Protein AF-A0A7V3MKL3-F1 (afdb_monomer_lite)

Secondary structure (DSSP, 8-state):
-EEETTEEE-HHHHHTT-SSGGGG-EEEEEE--SGGGTT-EEEEEE-SSSEEEEEEGGGTSEEEEEEETTEE-S---SS-S--GGG---STTGGGGG-

Foldseek 3Di:
DDCAPNDDDDPVRCVVPDVDPVVQWDKDWDQDPDDQRHRFIWIWTDNSQQWIWIFGVLVVRDTQFITGNNHTPDDHDPLGQGGNVCQDDDDCSNVSND

pLDDT: mean 92.3, std 4.96, range [76.06, 98.06]

Radius of gyration: 16.97 Å; chains: 1; bounding box: 37×30×45 Å

Structure (mmCIF, N/CA/C/O backbone):
data_AF-A0A7V3MKL3-F1
#
_entry.id   AF-A0A7V3MKL3-F1
#
loop_
_atom_site.group_PDB
_atom_site.id
_atom_site.type_symbol
_atom_site.label_atom_id
_atom_site.label_alt_id
_atom_site.label_comp_id
_atom_site.label_asym_id
_atom_site.label_entity_id
_atom_site.label_seq_id
_atom_site.pdbx_PDB_ins_code
_atom_site.Cartn_x
_atom_site.Cartn_y
_atom_site.Cartn_z
_atom_site.occupancy
_atom_site.B_iso_or_equiv
_atom_site.auth_seq_id
_atom_site.auth_comp_id
_atom_site.auth_asym_id
_atom_site.auth_atom_id
_atom_site.pdbx_PDB_model_num
ATOM 1 N N . MET A 1 1 ? -6.715 3.438 21.012 1.00 87.56 1 MET A N 1
ATOM 2 C CA . MET A 1 1 ? -8.134 3.256 20.636 1.00 87.56 1 MET A CA 1
ATOM 3 C C . MET A 1 1 ? -8.257 3.421 19.129 1.00 87.56 1 MET A C 1
ATOM 5 O O . MET A 1 1 ? -7.492 4.203 18.578 1.00 87.56 1 MET A O 1
ATOM 9 N N . ALA A 1 2 ? -9.166 2.696 18.480 1.00 91.56 2 ALA A N 1
ATOM 10 C CA . ALA A 1 2 ? -9.416 2.771 17.037 1.00 91.56 2 ALA A CA 1
ATOM 11 C C . ALA A 1 2 ? -10.926 2.810 16.756 1.00 91.56 2 ALA A C 1
ATOM 13 O O . ALA A 1 2 ? -11.678 2.079 17.395 1.00 91.56 2 ALA A O 1
ATOM 14 N N . LEU A 1 3 ? -11.369 3.652 15.816 1.00 94.94 3 LEU A N 1
ATOM 15 C CA . LEU A 1 3 ? -12.757 3.692 15.345 1.00 94.94 3 LEU A CA 1
ATOM 16 C C . LEU A 1 3 ? -12.898 2.753 14.145 1.00 94.94 3 LEU A C 1
ATOM 18 O O . LEU A 1 3 ? -12.411 3.069 13.063 1.00 94.94 3 LEU A O 1
ATOM 22 N N . LEU A 1 4 ? -13.559 1.614 14.335 1.00 94.25 4 LEU A N 1
ATOM 23 C CA . LEU A 1 4 ? -13.771 0.600 13.303 1.00 94.25 4 LEU A CA 1
ATOM 24 C C . LEU A 1 4 ? -15.252 0.223 13.254 1.00 94.25 4 LEU A C 1
ATOM 26 O O . LEU A 1 4 ? -15.881 0.013 14.287 1.00 94.25 4 LEU A O 1
ATOM 30 N N . TYR A 1 5 ? -15.821 0.154 12.049 1.00 91.50 5 TYR A N 1
ATOM 31 C CA . TYR A 1 5 ? -17.201 -0.303 11.819 1.00 91.50 5 TYR A CA 1
ATOM 32 C C . TYR A 1 5 ? -18.268 0.406 12.682 1.00 91.50 5 TYR A C 1
ATOM 34 O O . TYR A 1 5 ? -19.236 -0.207 13.124 1.00 91.50 5 TYR A O 1
ATOM 42 N N . GLY A 1 6 ? -18.086 1.704 12.948 1.00 93.62 6 GLY A N 1
ATOM 43 C CA . GLY A 1 6 ? -19.022 2.509 13.743 1.00 93.62 6 GLY A CA 1
ATOM 44 C C . GLY A 1 6 ? -18.883 2.369 15.264 1.00 93.62 6 GLY A C 1
ATOM 45 O O . GLY A 1 6 ? -19.679 2.958 15.990 1.00 93.62 6 GLY A O 1
ATOM 46 N N . LYS A 1 7 ? -17.874 1.642 15.763 1.00 95.69 7 LYS A N 1
ATOM 47 C CA . LYS A 1 7 ? -17.578 1.517 17.196 1.00 95.69 7 LYS A CA 1
ATOM 48 C C . LYS A 1 7 ? -16.111 1.832 17.491 1.00 95.69 7 LYS A C 1
ATOM 50 O O . LYS A 1 7 ? -15.217 1.538 16.700 1.00 95.69 7 LYS A O 1
ATOM 55 N N . THR A 1 8 ? -15.857 2.424 18.652 1.00 97.00 8 THR A N 1
ATOM 56 C CA . THR A 1 8 ? -14.496 2.620 19.151 1.00 97.00 8 THR A CA 1
ATOM 57 C C . THR A 1 8 ? -14.060 1.412 19.969 1.00 97.00 8 THR A C 1
ATOM 59 O O . THR A 1 8 ? -14.772 1.010 20.886 1.00 97.00 8 THR A O 1
ATOM 62 N N . TYR A 1 9 ? -12.891 0.866 19.643 1.00 96.56 9 TYR A N 1
ATOM 63 C CA . TYR A 1 9 ? -12.294 -0.279 20.322 1.00 96.56 9 TYR A CA 1
ATOM 64 C C . TYR A 1 9 ? -10.973 0.093 21.002 1.00 96.56 9 TYR A C 1
ATOM 66 O O . TYR A 1 9 ? -10.195 0.918 20.493 1.00 96.56 9 TYR A O 1
ATOM 74 N N . THR A 1 10 ? -10.681 -0.537 22.136 1.00 97.00 10 THR A N 1
ATOM 75 C CA . THR A 1 10 ? -9.321 -0.606 22.685 1.00 97.00 10 THR A CA 1
ATOM 76 C C . THR A 1 10 ? -8.488 -1.646 21.933 1.00 97.00 10 THR A C 1
ATOM 78 O O . THR A 1 10 ? -8.990 -2.385 21.087 1.00 97.00 10 THR A O 1
ATOM 81 N N . LYS A 1 11 ? -7.180 -1.691 22.205 1.00 94.88 11 LYS A N 1
ATOM 82 C CA . LYS A 1 11 ? -6.306 -2.700 21.595 1.00 94.88 11 LYS A CA 1
ATOM 83 C C . LYS A 1 11 ? -6.689 -4.099 22.084 1.00 94.88 11 LYS A C 1
ATOM 85 O O . LYS A 1 11 ? -6.757 -5.024 21.285 1.00 94.88 11 LYS A O 1
ATOM 90 N N . GLU A 1 12 ? -6.965 -4.226 23.374 1.00 96.88 12 GLU A N 1
ATOM 91 C CA . GLU A 1 12 ? -7.318 -5.470 24.055 1.00 96.88 12 GLU A CA 1
ATOM 92 C C . GLU A 1 12 ? -8.617 -6.040 23.478 1.00 96.88 12 GLU A C 1
ATOM 94 O O . GLU A 1 12 ? -8.647 -7.191 23.056 1.00 96.88 12 GLU A O 1
ATOM 99 N N . GLU A 1 13 ? -9.647 -5.199 23.318 1.00 97.06 13 GLU A N 1
ATOM 100 C CA . GLU A 1 13 ? -10.913 -5.613 22.708 1.00 97.06 13 GLU A CA 1
ATOM 101 C C . GLU A 1 13 ? -10.739 -6.124 21.269 1.00 97.06 13 GLU A C 1
ATOM 103 O O . GLU A 1 13 ? -11.451 -7.038 20.849 1.00 97.06 13 GLU A O 1
ATOM 108 N N . LEU A 1 14 ? -9.830 -5.531 20.489 1.00 95.94 14 LEU A N 1
ATOM 109 C CA . LEU A 1 14 ? -9.548 -6.010 19.135 1.00 95.94 14 LEU A CA 1
ATOM 110 C C . LEU A 1 14 ? -8.839 -7.362 19.169 1.00 95.94 14 LEU A C 1
ATOM 112 O O . LEU A 1 14 ? -9.271 -8.276 18.473 1.00 95.94 14 LEU A O 1
ATOM 116 N N . LEU A 1 15 ? -7.801 -7.503 19.996 1.00 95.81 15 LEU A N 1
ATOM 117 C CA . LEU A 1 15 ? -7.005 -8.731 20.095 1.00 95.81 15 LEU A CA 1
ATOM 118 C C . LEU A 1 15 ? -7.794 -9.926 20.650 1.00 95.81 15 LEU A C 1
ATOM 120 O O . LEU A 1 15 ? -7.477 -11.060 20.321 1.00 95.81 15 LEU A O 1
ATOM 124 N N . GLU A 1 16 ? -8.852 -9.697 21.428 1.00 97.19 16 GLU A N 1
ATOM 125 C CA . GLU A 1 16 ? -9.788 -10.755 21.841 1.00 97.19 16 GLU A CA 1
ATOM 126 C C . GLU A 1 16 ? -10.684 -11.263 20.696 1.00 97.19 16 GLU A C 1
ATOM 128 O O . GLU A 1 16 ? -11.270 -12.341 20.796 1.00 97.19 16 GLU A O 1
ATOM 133 N N . ARG A 1 17 ? -10.846 -10.480 19.620 1.00 95.38 17 ARG A N 1
ATOM 134 C CA . ARG A 1 17 ? -11.809 -10.738 18.531 1.00 95.38 17 ARG A CA 1
ATOM 135 C C . ARG A 1 17 ? -11.171 -11.234 17.243 1.00 95.38 17 ARG A C 1
ATOM 137 O O . ARG A 1 17 ? -11.884 -11.751 16.384 1.00 95.38 17 ARG A O 1
ATOM 144 N N . VAL A 1 18 ? -9.867 -11.045 17.078 1.00 96.69 18 VAL A N 1
ATOM 145 C CA . VAL A 1 18 ? -9.133 -11.445 15.875 1.00 96.69 18 VAL A CA 1
ATOM 146 C C . VAL A 1 18 ? -7.974 -12.351 16.255 1.00 96.69 18 VAL A C 1
ATOM 148 O O . VAL A 1 18 ? -7.284 -12.098 17.236 1.00 96.69 18 VAL A O 1
ATOM 151 N N . GLY A 1 19 ? -7.745 -13.399 15.461 1.00 96.56 19 GLY A N 1
ATOM 152 C CA . GLY A 1 19 ? -6.569 -14.255 15.640 1.00 96.56 19 GLY A CA 1
ATOM 153 C C . GLY A 1 19 ? -5.265 -13.548 15.260 1.00 96.56 19 GLY A C 1
ATOM 154 O O . GLY A 1 19 ? -4.221 -13.834 15.834 1.00 96.56 19 GLY A O 1
ATOM 155 N N . ASP A 1 20 ? -5.337 -12.600 14.322 1.00 95.50 20 ASP A N 1
ATOM 156 C CA . ASP A 1 20 ? -4.214 -11.777 13.880 1.00 95.50 20 ASP A CA 1
ATOM 157 C C . ASP A 1 20 ? -4.699 -10.350 13.579 1.00 95.50 20 ASP A C 1
ATOM 159 O O . ASP A 1 20 ? -5.745 -10.154 12.951 1.00 95.50 20 ASP A O 1
ATOM 163 N N . ILE A 1 21 ? -3.948 -9.339 14.026 1.00 94.06 21 ILE A N 1
ATOM 164 C CA . ILE A 1 21 ? -4.327 -7.929 13.856 1.00 94.06 21 ILE A CA 1
ATOM 165 C C . ILE A 1 21 ? -4.357 -7.502 12.380 1.00 94.06 21 ILE A C 1
ATOM 167 O O . ILE A 1 21 ? -5.154 -6.640 12.011 1.00 94.06 21 ILE A O 1
ATOM 171 N N . SER A 1 22 ? -3.560 -8.149 11.521 1.00 94.06 22 SER A N 1
ATOM 172 C CA . SER A 1 22 ? -3.507 -7.883 10.078 1.00 94.06 22 SER A CA 1
ATOM 173 C C . SER A 1 22 ? -4.843 -8.120 9.372 1.00 94.06 22 SER A C 1
ATOM 175 O O . SER A 1 22 ? -5.093 -7.518 8.327 1.00 94.06 22 SER A O 1
ATOM 177 N N . GLN A 1 23 ? -5.745 -8.914 9.969 1.00 93.44 23 GLN A N 1
ATOM 178 C CA . GLN A 1 23 ? -7.111 -9.116 9.478 1.00 93.44 23 GLN A CA 1
ATOM 179 C C . GLN A 1 23 ? -7.892 -7.797 9.365 1.00 93.44 23 GLN A C 1
ATOM 181 O O . GLN A 1 23 ? -8.733 -7.649 8.480 1.00 93.44 23 GLN A O 1
ATOM 186 N N . ILE A 1 24 ? -7.640 -6.848 10.270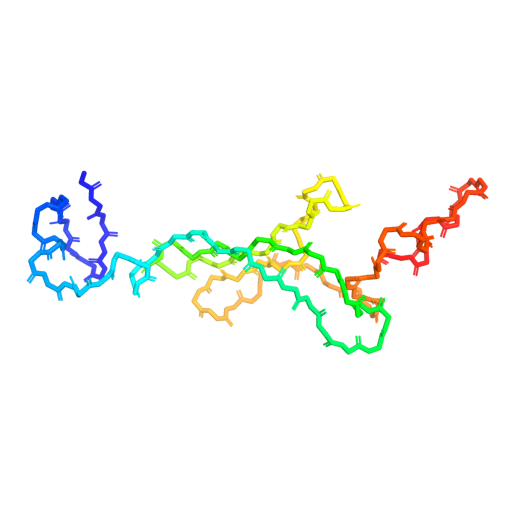 1.00 94.56 24 ILE A N 1
ATOM 187 C CA . ILE A 1 24 ? -8.397 -5.592 10.382 1.00 94.56 24 ILE A CA 1
ATOM 188 C C . ILE A 1 24 ? -7.574 -4.358 10.018 1.00 94.56 24 ILE A C 1
ATOM 190 O O . ILE A 1 24 ? -8.049 -3.239 10.186 1.00 94.56 24 ILE A O 1
ATOM 194 N N . GLY A 1 25 ? -6.362 -4.542 9.506 1.00 95.44 25 GLY A N 1
ATOM 195 C CA . GLY A 1 25 ? -5.509 -3.461 9.038 1.00 95.44 25 GLY A CA 1
ATOM 196 C C . GLY A 1 25 ? -4.038 -3.703 9.342 1.00 95.44 25 GLY A C 1
ATOM 197 O O . GLY A 1 25 ? -3.671 -4.566 10.131 1.00 95.44 25 GLY A O 1
ATOM 198 N N . GLY A 1 26 ? -3.178 -2.926 8.703 1.00 96.06 26 GLY A N 1
ATOM 199 C CA . GLY A 1 26 ? -1.736 -3.047 8.830 1.00 96.06 26 GLY A CA 1
ATOM 200 C C . GLY A 1 26 ? -1.025 -2.683 7.539 1.00 96.06 26 GLY A C 1
ATOM 201 O O . GLY A 1 26 ? -1.629 -2.172 6.594 1.00 96.06 26 GLY A O 1
ATOM 202 N N . ALA A 1 27 ? 0.271 -2.960 7.525 1.00 97.50 27 ALA A N 1
ATOM 203 C CA . ALA A 1 27 ? 1.132 -2.811 6.367 1.00 97.50 27 ALA A CA 1
ATOM 204 C C . ALA A 1 27 ? 1.799 -4.155 6.083 1.00 97.50 27 ALA A C 1
ATOM 206 O O . ALA A 1 27 ? 2.288 -4.804 7.010 1.00 97.50 27 ALA A O 1
ATOM 207 N N . ARG A 1 28 ? 1.831 -4.573 4.819 1.00 97.19 28 ARG A N 1
ATOM 208 C CA . ARG A 1 28 ? 2.552 -5.780 4.404 1.00 97.19 28 ARG A CA 1
ATOM 209 C C . ARG A 1 28 ? 3.372 -5.519 3.157 1.00 97.19 28 ARG A C 1
ATOM 211 O O . ARG A 1 28 ? 2.921 -4.836 2.241 1.00 97.19 28 ARG A O 1
ATOM 218 N N . GLN A 1 29 ? 4.573 -6.082 3.131 1.00 97.38 29 GLN A N 1
ATOM 219 C CA . GLN A 1 29 ? 5.402 -6.086 1.935 1.00 97.38 29 GLN A CA 1
ATOM 220 C C . GLN A 1 29 ? 4.847 -7.096 0.936 1.00 97.38 29 GLN A C 1
ATOM 222 O O . GLN A 1 29 ? 4.471 -8.210 1.304 1.00 97.38 29 GLN A O 1
ATOM 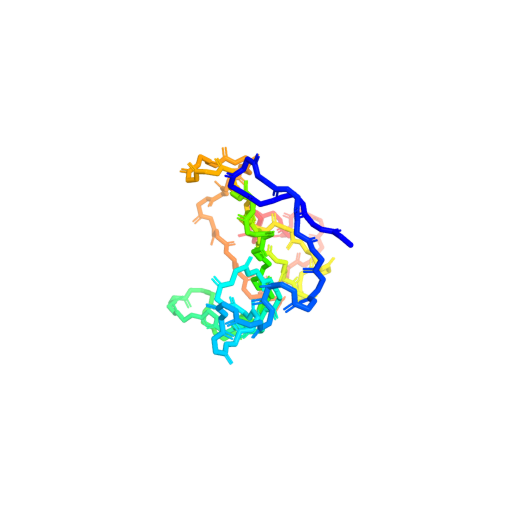227 N N . ILE A 1 30 ? 4.798 -6.688 -0.323 1.00 97.00 30 ILE A N 1
ATOM 228 C CA . ILE A 1 30 ? 4.378 -7.512 -1.447 1.00 97.00 30 ILE A CA 1
ATOM 229 C C . ILE A 1 30 ? 5.377 -7.346 -2.589 1.00 97.00 30 ILE A C 1
ATOM 231 O O . ILE A 1 30 ? 6.060 -6.326 -2.699 1.00 97.00 30 ILE A O 1
ATOM 235 N N . LYS A 1 31 ? 5.434 -8.351 -3.457 1.00 95.94 31 LYS A N 1
ATOM 236 C CA . LYS A 1 31 ? 6.142 -8.281 -4.730 1.00 95.94 31 LYS A CA 1
ATOM 237 C C . LYS A 1 31 ? 5.115 -8.404 -5.847 1.00 95.94 31 LYS A C 1
ATOM 239 O O . LYS A 1 31 ? 4.318 -9.342 -5.846 1.00 95.94 31 LYS A O 1
ATOM 244 N N . LEU A 1 32 ? 5.099 -7.428 -6.745 1.00 93.31 32 LEU A N 1
ATOM 245 C CA . LEU A 1 32 ? 4.244 -7.434 -7.921 1.00 93.31 32 LEU A CA 1
ATOM 246 C C . LEU A 1 32 ? 4.796 -8.442 -8.936 1.00 93.31 32 LEU A C 1
ATOM 248 O O . LEU A 1 32 ? 6.007 -8.653 -9.031 1.00 93.31 32 LEU A O 1
ATOM 252 N N . SER A 1 33 ? 3.892 -9.089 -9.664 1.00 91.88 33 SER A N 1
ATOM 253 C CA . SER A 1 33 ? 4.230 -10.096 -10.674 1.00 91.88 33 SER A CA 1
ATOM 254 C C . SER A 1 33 ? 3.407 -9.856 -11.929 1.00 91.88 33 SER A C 1
ATOM 256 O O . SER A 1 33 ? 2.211 -9.586 -11.822 1.00 91.88 33 SER A O 1
ATOM 258 N N . GLY A 1 34 ? 4.040 -9.958 -13.095 1.00 85.12 34 GLY A N 1
ATOM 259 C CA . GLY A 1 34 ? 3.421 -9.733 -14.396 1.00 85.12 34 GLY A CA 1
ATOM 260 C C . GLY A 1 34 ? 4.074 -8.612 -15.207 1.00 85.12 34 GLY A C 1
ATOM 261 O O . GLY A 1 34 ? 4.158 -7.463 -14.783 1.00 85.12 34 GLY A O 1
ATOM 262 N N . GLY A 1 35 ? 4.471 -8.938 -16.439 1.00 85.19 35 GLY A N 1
ATOM 263 C CA . GLY A 1 35 ? 4.880 -7.951 -17.437 1.00 85.19 35 GLY A CA 1
ATOM 264 C C . GLY A 1 35 ? 5.967 -6.978 -16.939 1.00 85.19 35 GLY A C 1
ATOM 265 O O . GLY A 1 35 ? 6.937 -7.412 -16.320 1.00 85.19 35 GLY A O 1
ATOM 266 N N . PRO A 1 36 ? 5.834 -5.666 -17.209 1.00 82.62 36 PRO A N 1
ATOM 267 C CA . PRO A 1 36 ? 6.843 -4.661 -16.848 1.00 82.62 36 PRO A CA 1
ATOM 268 C C . PRO A 1 36 ? 7.017 -4.354 -15.347 1.00 82.62 36 PRO A C 1
ATOM 270 O O . PRO A 1 36 ? 7.979 -3.678 -14.979 1.00 82.62 36 PRO A O 1
ATOM 273 N N . TYR A 1 37 ? 6.099 -4.809 -14.489 1.00 87.19 37 TYR A N 1
ATOM 274 C CA . TYR A 1 37 ? 6.154 -4.621 -13.031 1.00 87.19 37 TYR A CA 1
ATOM 275 C C . TYR A 1 37 ? 6.595 -5.891 -12.286 1.00 87.19 37 TYR A C 1
ATOM 277 O O . TYR A 1 37 ? 6.526 -5.953 -11.057 1.00 87.19 37 TYR A O 1
ATOM 285 N N . GLU A 1 38 ? 7.075 -6.904 -13.014 1.00 90.25 38 GLU A N 1
ATOM 286 C CA . GLU A 1 38 ? 7.653 -8.111 -12.430 1.00 90.25 38 GLU A CA 1
ATOM 287 C C . GLU A 1 38 ? 8.771 -7.763 -11.439 1.00 90.25 38 GLU A C 1
ATOM 289 O O . GLU A 1 38 ? 9.727 -7.054 -11.757 1.00 90.25 38 GLU A O 1
ATOM 294 N N . GLY A 1 39 ? 8.650 -8.276 -10.218 1.00 90.94 39 GLY A N 1
ATOM 295 C CA . GLY A 1 39 ? 9.662 -8.105 -9.187 1.00 90.94 39 GLY A CA 1
ATOM 296 C C . GLY A 1 39 ? 9.617 -6.769 -8.447 1.00 90.94 39 GLY A C 1
ATOM 297 O O . GLY A 1 39 ? 10.414 -6.594 -7.524 1.00 90.94 39 GLY A O 1
ATOM 298 N N . VAL A 1 40 ? 8.699 -5.855 -8.781 1.00 93.31 40 VAL A N 1
ATOM 299 C CA . VAL A 1 40 ? 8.556 -4.581 -8.064 1.00 93.31 40 VAL A CA 1
ATOM 300 C C . VAL A 1 40 ? 8.098 -4.828 -6.636 1.00 93.31 40 VAL A C 1
ATOM 302 O O . VAL A 1 40 ? 7.073 -5.459 -6.391 1.00 93.31 40 VAL A O 1
ATOM 305 N N . GLU A 1 41 ? 8.865 -4.317 -5.680 1.00 95.62 41 GLU A N 1
ATOM 306 C CA . GLU A 1 41 ? 8.520 -4.372 -4.264 1.00 95.62 41 GLU A CA 1
ATOM 307 C C . GLU A 1 41 ? 7.626 -3.192 -3.894 1.00 95.62 41 GLU A C 1
ATOM 309 O O . GLU A 1 41 ? 7.915 -2.040 -4.226 1.00 95.62 41 GLU A O 1
ATOM 314 N N . ALA A 1 42 ? 6.546 -3.485 -3.180 1.00 96.38 42 ALA A N 1
ATOM 315 C CA . ALA A 1 42 ? 5.609 -2.495 -2.681 1.00 96.38 42 ALA A CA 1
ATOM 316 C C . ALA A 1 42 ? 5.207 -2.817 -1.240 1.00 96.38 42 ALA A C 1
ATOM 318 O O . ALA A 1 42 ? 5.385 -3.933 -0.745 1.00 96.38 42 ALA A O 1
ATOM 319 N N . VAL A 1 43 ? 4.638 -1.828 -0.563 1.00 98.00 43 VAL A N 1
ATOM 320 C CA . VAL A 1 43 ? 3.999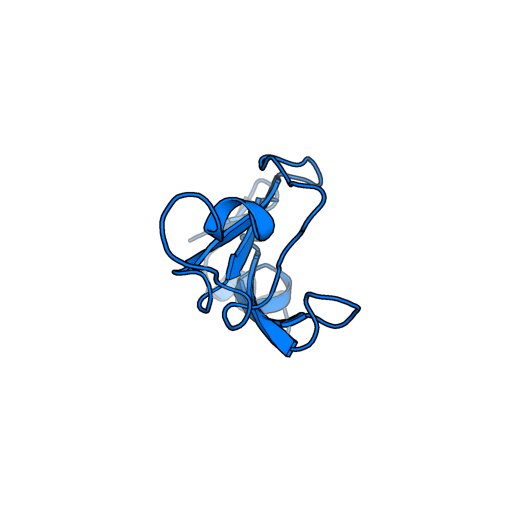 -1.993 0.738 1.00 98.00 43 VAL A CA 1
ATOM 321 C C . VAL A 1 43 ? 2.523 -1.672 0.576 1.00 98.00 43 VAL A C 1
ATOM 323 O O . VAL A 1 43 ? 2.163 -0.545 0.243 1.00 98.00 43 VAL A O 1
ATOM 326 N N . GLU A 1 44 ? 1.671 -2.667 0.804 1.00 97.69 44 GLU A N 1
ATOM 327 C CA . GLU A 1 44 ? 0.223 -2.486 0.850 1.00 97.69 44 GLU A CA 1
ATOM 328 C C . GLU A 1 44 ? -0.177 -2.079 2.266 1.00 97.69 44 GLU A C 1
ATOM 330 O O . GLU A 1 44 ? 0.073 -2.809 3.229 1.00 97.69 44 GLU A O 1
ATOM 335 N N . PHE A 1 45 ? -0.830 -0.929 2.380 1.00 98.06 45 PHE A N 1
ATOM 336 C CA . PHE A 1 45 ? -1.406 -0.426 3.615 1.00 98.06 45 PHE A CA 1
ATOM 337 C C . PHE A 1 45 ? -2.919 -0.584 3.574 1.00 98.06 45 PHE A C 1
ATOM 339 O O . PHE A 1 45 ? -3.569 -0.185 2.610 1.00 98.06 45 PHE A O 1
ATOM 346 N N . ARG A 1 46 ? -3.492 -1.124 4.650 1.00 97.25 46 ARG A N 1
ATOM 347 C CA . ARG A 1 46 ? -4.942 -1.218 4.854 1.00 97.25 46 ARG A CA 1
ATOM 348 C C . ARG A 1 46 ? -5.267 -0.636 6.217 1.00 97.25 46 ARG A C 1
ATOM 350 O O . ARG A 1 46 ? -4.757 -1.113 7.225 1.00 97.25 46 ARG A O 1
ATOM 357 N N . THR A 1 47 ? -6.122 0.377 6.275 1.00 94.94 47 THR A N 1
ATOM 358 C CA . THR A 1 47 ? -6.442 1.042 7.553 1.00 94.94 47 THR A CA 1
ATOM 359 C C . THR A 1 47 ? -7.549 0.353 8.349 1.00 94.94 47 THR A C 1
ATOM 361 O O . THR A 1 47 ? -7.824 0.757 9.473 1.00 94.94 47 THR A O 1
ATOM 364 N N . GLY A 1 48 ? -8.246 -0.624 7.759 1.00 93.81 48 GLY A N 1
ATOM 365 C CA . GLY A 1 48 ? -9.442 -1.241 8.351 1.00 93.81 48 GLY A CA 1
ATOM 366 C C . GLY A 1 48 ? -10.715 -0.397 8.247 1.00 93.81 48 GLY A C 1
ATOM 367 O O . GLY A 1 48 ? -11.815 -0.916 8.402 1.00 93.81 48 GLY A O 1
ATOM 368 N N . THR A 1 49 ? -10.588 0.893 7.928 1.00 95.25 49 THR A N 1
ATOM 369 C CA . THR A 1 49 ? -11.702 1.846 7.768 1.00 95.25 49 THR A CA 1
ATOM 370 C C . THR A 1 49 ? -12.068 2.121 6.312 1.00 95.25 49 THR A C 1
ATOM 372 O O . THR A 1 49 ? -12.853 3.023 6.034 1.00 95.25 49 THR A O 1
ATOM 375 N N . GLY A 1 50 ? -11.500 1.349 5.384 1.00 95.12 50 GLY A N 1
ATOM 376 C CA . GLY A 1 50 ? -11.786 1.448 3.957 1.00 95.12 50 GLY A CA 1
ATOM 377 C C . GLY A 1 50 ? -10.684 2.084 3.122 1.00 95.12 50 GLY A C 1
ATOM 378 O O . GLY A 1 50 ? -10.748 1.961 1.903 1.00 95.12 50 GLY A O 1
ATOM 379 N N . PHE A 1 51 ? -9.681 2.721 3.735 1.00 97.06 51 PHE A N 1
ATOM 380 C CA . PHE A 1 51 ? -8.544 3.268 2.999 1.00 97.06 51 PHE A CA 1
ATOM 381 C C . PHE A 1 51 ? -7.491 2.184 2.745 1.00 97.06 51 PHE A C 1
ATOM 383 O O . PHE A 1 51 ? -7.040 1.495 3.668 1.00 97.06 51 PHE A O 1
ATOM 390 N N . LEU A 1 52 ? -7.127 2.036 1.475 1.00 97.75 52 LEU A N 1
ATOM 391 C CA . LEU A 1 52 ? -6.076 1.156 0.990 1.00 97.75 52 LEU A CA 1
ATOM 392 C C . LEU A 1 52 ? -5.148 1.963 0.096 1.00 97.75 52 LEU A C 1
ATOM 394 O O . LEU A 1 52 ? -5.618 2.714 -0.755 1.00 97.75 52 LEU A O 1
ATOM 398 N N . PHE A 1 53 ? -3.843 1.792 0.257 1.00 97.69 53 PHE A N 1
ATOM 399 C CA . PHE A 1 53 ? -2.886 2.351 -0.689 1.00 97.69 53 PHE A CA 1
ATOM 400 C C . PHE A 1 53 ? -1.636 1.484 -0.804 1.0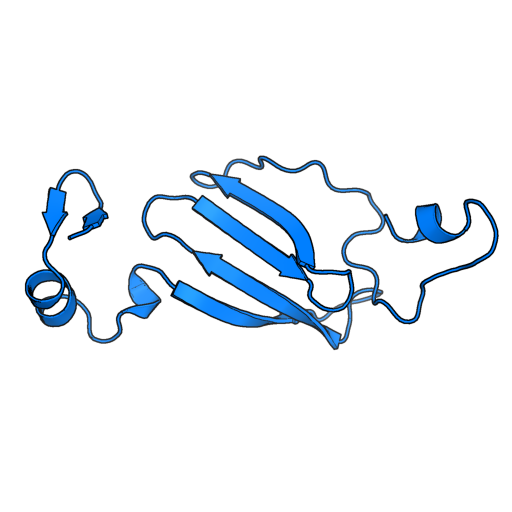0 97.69 53 PHE A C 1
ATOM 402 O O . PHE A 1 53 ? -1.284 0.755 0.125 1.00 97.69 53 PHE A O 1
ATOM 409 N N . LEU A 1 54 ? -0.978 1.557 -1.959 1.00 97.00 54 LEU A N 1
ATOM 410 C CA . LEU A 1 54 ? 0.301 0.903 -2.211 1.00 97.00 54 LEU A CA 1
ATOM 411 C C . LEU A 1 54 ? 1.380 1.971 -2.310 1.00 97.00 54 LEU A C 1
ATOM 413 O O . LEU A 1 54 ? 1.271 2.864 -3.144 1.00 97.00 54 LEU A O 1
ATOM 417 N N . ALA A 1 55 ? 2.418 1.854 -1.485 1.00 96.25 55 ALA A N 1
ATOM 418 C CA . ALA A 1 55 ? 3.633 2.651 -1.614 1.00 96.25 55 ALA A CA 1
ATOM 419 C C . ALA A 1 55 ? 4.739 1.805 -2.252 1.00 96.25 55 ALA A C 1
ATOM 421 O O . ALA A 1 55 ? 4.948 0.665 -1.835 1.00 96.25 55 ALA A O 1
ATOM 422 N N . VAL A 1 56 ? 5.470 2.356 -3.221 1.00 94.81 56 VAL A N 1
ATOM 423 C CA . VAL A 1 56 ? 6.538 1.650 -3.948 1.00 94.81 56 VAL A CA 1
ATOM 424 C C . VAL A 1 56 ? 7.904 2.235 -3.562 1.00 94.81 56 VAL A C 1
ATOM 426 O O . VAL A 1 56 ? 8.301 3.271 -4.102 1.00 94.81 56 VAL A O 1
ATOM 429 N N . PRO A 1 57 ? 8.667 1.610 -2.638 1.00 93.88 57 PRO A N 1
ATOM 430 C CA . PRO A 1 57 ? 9.954 2.141 -2.180 1.00 93.88 57 PRO A CA 1
ATOM 431 C C . PRO A 1 57 ? 10.965 2.365 -3.305 1.00 93.88 57 PRO A C 1
ATOM 433 O O . PRO A 1 57 ? 11.644 3.389 -3.317 1.00 93.88 57 PRO A O 1
ATOM 436 N N . GLY A 1 58 ? 11.007 1.464 -4.294 1.00 89.06 58 GLY A N 1
ATOM 437 C CA . GLY A 1 58 ? 11.880 1.599 -5.466 1.00 89.06 58 GLY A CA 1
ATOM 438 C C . GLY A 1 58 ? 11.596 2.845 -6.316 1.00 89.06 58 GLY A C 1
ATOM 439 O O . GLY A 1 58 ? 12.444 3.249 -7.101 1.00 89.06 58 GLY A O 1
ATOM 440 N N . ARG A 1 59 ? 10.432 3.479 -6.133 1.00 87.88 59 ARG A N 1
ATOM 441 C CA . ARG A 1 59 ? 10.019 4.727 -6.789 1.00 87.88 59 ARG A CA 1
ATOM 442 C C . ARG A 1 59 ? 9.956 5.900 -5.803 1.00 87.88 59 ARG A C 1
ATOM 444 O O . ARG A 1 59 ? 9.167 6.816 -5.981 1.00 87.88 59 ARG A O 1
ATOM 451 N N . GLY A 1 60 ? 10.740 5.867 -4.724 1.00 89.44 60 GLY A N 1
ATOM 452 C CA . GLY A 1 60 ? 10.752 6.945 -3.730 1.00 89.44 60 GLY A CA 1
ATOM 453 C C . GLY A 1 60 ? 9.484 7.012 -2.874 1.00 89.44 60 GLY A C 1
ATOM 454 O O . GLY A 1 60 ? 9.089 8.099 -2.467 1.00 89.44 60 GLY A O 1
ATOM 455 N N . LEU A 1 61 ? 8.860 5.858 -2.596 1.00 93.19 61 LEU A N 1
ATOM 456 C CA . LEU A 1 61 ? 7.578 5.737 -1.880 1.00 93.19 61 LEU A CA 1
ATOM 457 C C . LEU A 1 61 ? 6.394 6.370 -2.624 1.00 93.19 61 LEU A C 1
ATOM 459 O O . LEU A 1 61 ? 5.432 6.817 -2.000 1.00 93.19 61 LEU A O 1
ATOM 463 N N . ASP A 1 62 ? 6.451 6.354 -3.956 1.00 91.44 62 ASP A N 1
ATOM 464 C CA . ASP A 1 62 ? 5.330 6.720 -4.817 1.00 91.44 62 ASP A CA 1
ATOM 465 C C . ASP A 1 62 ? 4.067 5.924 -4.448 1.00 91.44 62 ASP A C 1
ATOM 467 O O . ASP A 1 62 ? 4.133 4.708 -4.222 1.00 91.44 62 ASP A O 1
ATOM 471 N N . VAL A 1 63 ? 2.926 6.615 -4.377 1.00 94.31 63 VAL A N 1
ATOM 472 C CA . VAL A 1 63 ? 1.621 6.021 -4.071 1.00 94.31 63 VAL A CA 1
ATOM 473 C C . VAL A 1 63 ? 0.910 5.713 -5.380 1.00 94.31 63 VAL A C 1
ATOM 475 O O . VAL A 1 63 ? 0.192 6.546 -5.932 1.00 94.31 63 VAL A O 1
ATOM 478 N N . THR A 1 64 ? 1.107 4.496 -5.882 1.00 92.50 64 THR A N 1
ATOM 479 C CA . THR A 1 64 ? 0.640 4.108 -7.223 1.00 92.50 64 THR A CA 1
ATOM 480 C C . THR A 1 64 ? -0.822 3.662 -7.235 1.00 92.50 64 THR A C 1
ATOM 482 O O . THR A 1 64 ? -1.518 3.800 -8.244 1.00 92.50 64 THR A O 1
ATOM 485 N N . ILE A 1 65 ? -1.321 3.146 -6.108 1.00 94.56 65 ILE A N 1
ATOM 486 C CA . ILE A 1 65 ? -2.738 2.833 -5.879 1.00 94.56 65 ILE A CA 1
ATOM 487 C C . ILE A 1 65 ? -3.176 3.547 -4.613 1.00 94.56 65 ILE A C 1
ATOM 489 O O . ILE A 1 65 ? -2.506 3.453 -3.587 1.00 94.56 65 ILE A O 1
ATOM 493 N N . ALA A 1 66 ? -4.340 4.187 -4.670 1.00 97.31 66 ALA A N 1
ATOM 494 C CA . ALA A 1 66 ? -5.063 4.646 -3.498 1.00 97.31 66 ALA A CA 1
ATOM 495 C C . ALA A 1 66 ? -6.559 4.436 -3.725 1.00 97.31 66 ALA A C 1
ATOM 497 O O . ALA A 1 66 ? -7.101 4.855 -4.747 1.00 97.31 66 ALA A O 1
ATOM 498 N N . GLU A 1 67 ? -7.228 3.811 -2.765 1.00 98.00 67 GLU A N 1
ATOM 499 C CA . GLU A 1 67 ? -8.655 3.532 -2.811 1.00 98.00 67 GLU A CA 1
ATOM 500 C C . GLU A 1 67 ? -9.310 3.807 -1.465 1.00 98.00 67 GLU A C 1
ATOM 502 O O . GLU A 1 67 ? -8.730 3.564 -0.406 1.00 98.00 67 GLU A O 1
ATOM 507 N N . HIS A 1 68 ? -10.562 4.254 -1.503 1.00 97.75 68 HIS A N 1
ATOM 508 C CA . HIS A 1 68 ? -11.405 4.331 -0.320 1.00 97.75 68 HIS A CA 1
ATOM 509 C C . HIS A 1 68 ? -12.732 3.614 -0.557 1.00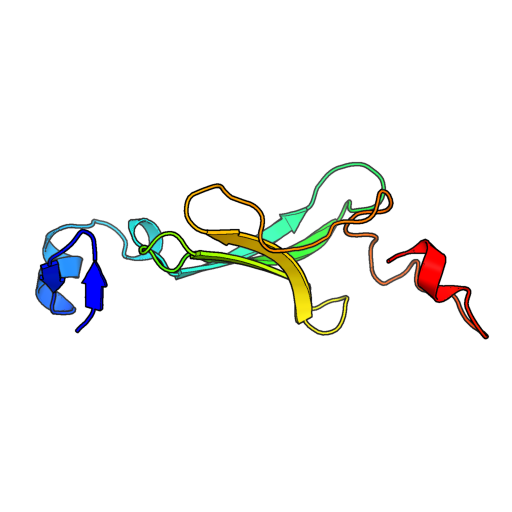 97.75 68 HIS A C 1
ATOM 511 O O . HIS A 1 68 ? -13.526 4.015 -1.410 1.00 97.75 68 HIS A O 1
ATOM 517 N N . ASN A 1 69 ? -12.981 2.550 0.209 1.00 95.88 69 ASN A N 1
ATOM 518 C CA . ASN A 1 69 ? -14.151 1.680 0.065 1.00 95.88 69 ASN A CA 1
ATOM 519 C C . ASN A 1 69 ? -14.336 1.172 -1.381 1.00 95.88 69 ASN A C 1
ATOM 521 O O . ASN A 1 69 ? -15.442 1.214 -1.919 1.00 95.88 69 ASN A O 1
ATOM 525 N N . GLY A 1 70 ? -13.239 0.743 -2.018 1.00 95.62 70 GLY A N 1
ATOM 526 C CA . GLY A 1 70 ? -13.223 0.215 -3.390 1.00 95.62 70 GLY A CA 1
ATOM 527 C C . GLY A 1 70 ? -13.365 1.268 -4.493 1.00 95.62 70 GLY A C 1
ATOM 528 O O . GLY A 1 70 ? -13.616 0.926 -5.645 1.00 95.62 70 GLY A O 1
ATOM 529 N N . ARG A 1 71 ? -13.258 2.559 -4.159 1.00 97.19 71 ARG A N 1
ATOM 530 C CA . ARG A 1 71 ? -13.294 3.664 -5.126 1.00 97.19 71 ARG A CA 1
ATOM 531 C C . ARG A 1 71 ? -11.892 4.224 -5.287 1.00 97.19 71 ARG A C 1
ATOM 533 O O . ARG A 1 71 ? -11.298 4.623 -4.286 1.00 97.19 71 ARG A O 1
ATOM 540 N N . SER A 1 72 ? -11.396 4.287 -6.521 1.00 96.25 72 SER A N 1
ATOM 541 C CA . SER A 1 72 ? -10.080 4.867 -6.797 1.00 96.25 72 SER A CA 1
ATOM 542 C C . SER A 1 72 ? -10.024 6.343 -6.402 1.00 96.25 72 SER A C 1
ATOM 544 O O . SER A 1 72 ? -10.950 7.107 -6.679 1.00 96.25 72 SER A O 1
ATOM 546 N N . LEU A 1 73 ? -8.919 6.727 -5.767 1.00 96.00 73 LEU A N 1
ATOM 547 C CA . LEU A 1 73 ? -8.544 8.102 -5.434 1.00 96.00 73 LEU A CA 1
ATOM 548 C C . LEU A 1 73 ? -7.316 8.576 -6.224 1.00 96.00 73 LEU A C 1
ATOM 550 O O . LEU A 1 73 ? -7.018 9.767 -6.219 1.00 96.00 73 LEU A O 1
ATOM 554 N N . ALA A 1 74 ? -6.604 7.659 -6.885 1.00 91.19 74 ALA A N 1
ATOM 555 C CA . ALA A 1 74 ? -5.403 7.954 -7.653 1.00 91.19 74 ALA A CA 1
ATOM 556 C C . ALA A 1 74 ? -5.677 7.876 -9.160 1.00 91.19 74 ALA A C 1
ATOM 558 O O . ALA A 1 74 ? -6.384 6.984 -9.644 1.00 91.19 74 ALA A O 1
ATOM 559 N N . TRP A 1 75 ? -5.078 8.801 -9.911 1.00 88.56 75 TRP A N 1
ATOM 560 C CA . TRP A 1 75 ? -4.913 8.630 -11.350 1.00 88.56 75 TRP A CA 1
ATOM 561 C C . TRP A 1 75 ? -3.833 7.577 -11.603 1.00 88.56 75 TRP A C 1
ATOM 563 O O . TRP A 1 75 ? -2.806 7.569 -10.928 1.00 88.56 75 TRP A O 1
ATOM 573 N N . ARG A 1 76 ? -4.070 6.690 -12.570 1.00 87.12 76 ARG A N 1
ATOM 574 C CA . ARG A 1 76 ? -3.128 5.644 -12.977 1.00 87.12 76 ARG A CA 1
ATOM 575 C C . ARG A 1 76 ? -2.870 5.771 -14.468 1.00 87.12 76 ARG A C 1
ATOM 577 O O . ARG A 1 76 ? -3.823 5.796 -15.250 1.00 87.12 76 ARG A O 1
ATOM 584 N N . SER A 1 77 ? -1.603 5.834 -14.857 1.00 86.19 77 SER A N 1
ATOM 585 C CA . SER A 1 77 ? -1.223 5.776 -16.263 1.00 86.19 77 SER A CA 1
ATOM 586 C C . SER A 1 77 ? -1.376 4.365 -16.825 1.00 86.19 77 SER A C 1
ATOM 588 O O . SER A 1 77 ? -1.497 3.378 -16.095 1.00 86.19 77 SER A O 1
ATOM 590 N N . ALA A 1 78 ? -1.327 4.264 -18.153 1.00 85.38 78 ALA A N 1
ATOM 591 C CA . ALA A 1 78 ? -1.282 2.979 -18.842 1.00 85.38 78 ALA A CA 1
ATOM 592 C C . ALA A 1 78 ? 0.053 2.232 -18.641 1.00 85.38 78 ALA A C 1
ATOM 594 O O . ALA A 1 78 ? 0.114 1.036 -18.917 1.00 85.38 78 ALA A O 1
ATOM 595 N N . ALA A 1 79 ? 1.109 2.914 -18.176 1.00 85.44 79 ALA A N 1
ATOM 596 C CA . ALA A 1 79 ? 2.408 2.298 -17.911 1.00 85.44 79 ALA A CA 1
ATOM 597 C C . ALA A 1 79 ? 2.376 1.414 -16.650 1.00 85.44 79 ALA A C 1
ATOM 599 O O . ALA A 1 79 ? 3.003 0.357 -16.623 1.00 85.44 79 ALA A O 1
ATOM 600 N N . GLY A 1 80 ? 1.609 1.810 -15.629 1.00 85.69 80 GLY A N 1
ATOM 601 C CA . GLY A 1 80 ? 1.537 1.092 -14.354 1.00 85.69 80 GLY A CA 1
ATOM 602 C C . GLY A 1 80 ? 2.827 1.198 -13.530 1.00 85.69 80 GLY A C 1
ATOM 603 O O . GLY A 1 80 ? 3.624 2.120 -13.696 1.00 85.69 80 GLY A O 1
ATOM 604 N N . GLU A 1 81 ? 3.038 0.253 -12.615 1.00 87.88 81 GLU A N 1
ATOM 605 C CA . GLU A 1 81 ? 4.174 0.222 -11.687 1.00 87.88 81 GLU A CA 1
ATOM 606 C C . GLU A 1 81 ? 5.473 -0.266 -12.340 1.00 87.88 81 GLU A C 1
ATOM 608 O O . GLU A 1 81 ? 6.068 -1.246 -11.901 1.00 87.88 81 GLU A O 1
ATOM 613 N N . ILE A 1 82 ? 5.940 0.410 -13.390 1.00 87.06 82 ILE A N 1
ATOM 614 C CA . ILE A 1 82 ? 7.204 0.053 -14.045 1.00 87.06 82 ILE A CA 1
ATOM 615 C C . ILE A 1 82 ? 8.349 0.034 -13.022 1.00 87.06 82 ILE A C 1
ATOM 617 O O . ILE A 1 82 ? 8.487 0.960 -12.209 1.00 87.06 82 ILE A O 1
ATOM 621 N N . ALA A 1 83 ? 9.170 -1.018 -13.078 1.00 83.31 83 ALA A N 1
ATOM 622 C CA . ALA A 1 83 ? 10.285 -1.205 -12.160 1.00 83.31 83 ALA A CA 1
ATOM 623 C C . ALA A 1 83 ? 11.328 -0.079 -12.258 1.00 83.31 83 ALA A C 1
ATOM 625 O O . ALA A 1 83 ? 11.660 0.395 -13.345 1.00 83.31 83 ALA A O 1
ATOM 626 N N . ALA A 1 84 ? 11.896 0.299 -11.108 1.00 83.44 84 ALA A N 1
ATOM 627 C CA . ALA A 1 84 ? 12.875 1.382 -10.989 1.00 83.44 84 ALA A CA 1
ATOM 628 C C . ALA A 1 84 ? 14.078 1.289 -11.954 1.00 83.44 84 ALA A C 1
ATOM 630 O O . ALA A 1 84 ? 14.495 2.330 -12.456 1.00 83.44 84 ALA A O 1
ATOM 631 N N . PRO A 1 85 ? 14.619 0.096 -12.285 1.00 84.69 85 PRO A N 1
ATOM 632 C CA . PRO A 1 85 ? 15.715 -0.015 -13.251 1.00 84.69 85 PRO A CA 1
ATOM 633 C C . PRO A 1 85 ? 15.385 0.460 -14.674 1.00 84.69 85 PRO A C 1
ATOM 635 O O . PRO A 1 85 ? 16.307 0.694 -15.446 1.00 84.69 85 PRO A O 1
ATOM 638 N N . PHE A 1 86 ? 14.105 0.608 -15.034 1.00 83.75 86 PHE A N 1
ATOM 639 C CA . PHE A 1 86 ? 13.691 1.172 -16.324 1.00 83.75 86 PHE A CA 1
ATOM 640 C C . PHE A 1 86 ? 13.621 2.711 -16.317 1.00 83.75 86 PHE A C 1
ATOM 642 O O . PHE A 1 86 ? 13.112 3.305 -17.264 1.00 83.75 86 PHE A O 1
ATOM 649 N N . TYR A 1 87 ? 14.091 3.368 -15.252 1.00 84.38 87 TYR A N 1
ATOM 650 C CA . TYR A 1 87 ? 14.245 4.819 -15.205 1.00 84.38 87 TYR A CA 1
ATOM 651 C C . TYR A 1 87 ? 15.177 5.316 -16.325 1.00 84.38 87 TYR A C 1
ATOM 653 O O . TYR A 1 87 ? 16.243 4.746 -16.552 1.00 84.38 87 TYR A O 1
ATOM 661 N N . GLU A 1 88 ? 14.770 6.382 -17.022 1.00 87.88 88 GLU A N 1
ATOM 662 C CA . GLU A 1 88 ? 15.466 6.901 -18.205 1.00 87.88 88 GLU A CA 1
ATOM 663 C C . GLU A 1 88 ? 15.779 8.399 -18.064 1.00 87.88 88 GLU A C 1
ATOM 665 O O . GLU A 1 88 ? 14.893 9.226 -17.835 1.00 87.88 88 GLU A O 1
ATOM 670 N N . GLU A 1 89 ? 17.049 8.746 -18.283 1.00 89.25 89 GLU A N 1
ATOM 671 C CA . GLU A 1 89 ? 17.594 10.108 -18.316 1.00 89.25 89 GLU A CA 1
ATOM 672 C C . GLU A 1 89 ? 18.400 10.345 -19.604 1.00 89.25 89 GLU A C 1
ATOM 674 O O . GLU A 1 89 ? 18.904 9.379 -20.185 1.00 89.25 89 GLU A O 1
ATOM 679 N N . PRO A 1 90 ? 18.604 11.610 -20.039 1.00 90.06 90 PRO A N 1
ATOM 680 C CA . PRO A 1 90 ? 18.171 12.876 -19.425 1.00 90.06 90 PRO A CA 1
ATOM 681 C C . PRO A 1 90 ? 16.813 13.403 -19.938 1.00 90.06 90 PRO A C 1
ATOM 683 O O . PRO A 1 90 ? 16.233 12.899 -20.898 1.00 90.06 90 PRO A O 1
ATOM 686 N N . GLY A 1 91 ? 16.318 14.489 -19.334 1.00 89.75 91 GLY A N 1
ATOM 687 C CA . GLY A 1 91 ? 15.155 15.237 -19.826 1.00 89.75 91 GLY A CA 1
ATOM 688 C C . GLY A 1 91 ? 13.818 14.640 -19.386 1.00 89.75 91 GLY A C 1
ATOM 689 O O . GLY A 1 91 ? 13.570 14.506 -18.194 1.00 89.75 91 GLY A O 1
ATOM 690 N N . LEU A 1 92 ? 12.938 14.331 -20.344 1.00 89.69 92 LEU A N 1
ATOM 691 C CA . LEU A 1 92 ? 11.588 13.800 -20.093 1.00 89.69 92 LEU A CA 1
ATOM 692 C C . LEU A 1 92 ? 11.483 12.276 -20.284 1.00 89.69 92 LEU A C 1
ATOM 694 O O . LEU A 1 92 ? 10.373 11.750 -20.305 1.00 89.69 92 LEU A O 1
ATOM 698 N N . GLY A 1 93 ? 12.608 11.562 -20.426 1.00 85.88 93 GLY A N 1
ATOM 699 C CA . GLY A 1 93 ? 12.625 10.097 -20.563 1.00 85.88 93 GLY A CA 1
ATOM 700 C C . GLY A 1 93 ? 11.885 9.386 -19.424 1.00 85.88 93 GLY A C 1
ATOM 701 O O . GLY A 1 93 ? 11.138 8.440 -19.664 1.00 85.88 93 GLY A O 1
ATOM 702 N N . TRP A 1 94 ? 11.975 9.930 -18.208 1.00 84.44 94 TRP A N 1
ATOM 703 C CA . TRP A 1 94 ? 11.277 9.430 -17.025 1.00 84.44 94 TRP A CA 1
ATOM 704 C C . TRP A 1 94 ? 9.744 9.384 -17.166 1.00 84.44 94 TRP A C 1
ATOM 706 O O . TRP A 1 94 ? 9.109 8.560 -16.518 1.00 84.44 94 TRP A O 1
ATOM 716 N N . LEU A 1 95 ? 9.129 10.185 -18.049 1.00 85.75 95 LEU A N 1
ATOM 717 C CA . LEU A 1 95 ? 7.679 10.129 -18.297 1.00 85.75 95 LEU A CA 1
ATOM 718 C C . LEU A 1 95 ? 7.230 8.820 -18.966 1.00 85.75 95 LEU A C 1
ATOM 720 O O . LEU A 1 95 ? 6.038 8.540 -19.007 1.00 85.75 95 LEU A O 1
ATOM 724 N N . ARG A 1 96 ? 8.147 7.999 -19.496 1.00 83.62 96 ARG A N 1
ATOM 725 C CA . ARG A 1 96 ? 7.800 6.678 -20.051 1.00 83.62 96 ARG A CA 1
ATOM 726 C C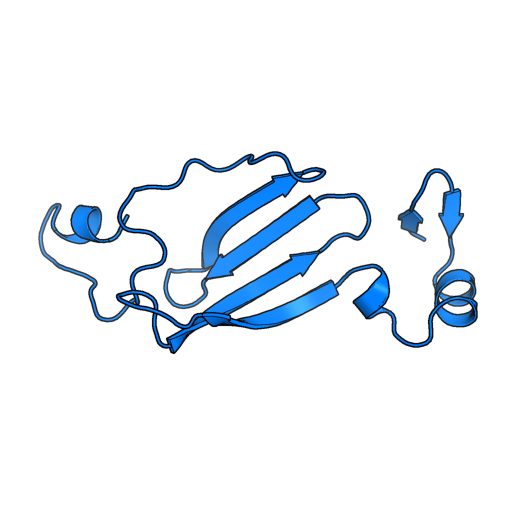 . ARG A 1 96 ? 7.399 5.665 -18.978 1.00 83.62 96 ARG A C 1
ATOM 728 O O . ARG A 1 96 ? 6.813 4.639 -19.314 1.00 83.62 96 ARG A O 1
ATOM 735 N N . THR A 1 97 ? 7.741 5.926 -17.717 1.00 82.25 97 THR A N 1
ATOM 736 C CA . THR A 1 97 ? 7.509 5.013 -16.591 1.00 82.25 97 THR A CA 1
ATOM 737 C C . THR A 1 97 ? 6.493 5.546 -15.575 1.00 82.25 97 THR A C 1
ATOM 739 O O . THR A 1 97 ? 6.284 4.899 -14.542 1.00 82.25 97 THR A O 1
ATOM 742 N N . PHE A 1 98 ? 5.849 6.688 -15.860 1.00 76.06 98 PHE A N 1
ATOM 743 C CA . PHE A 1 98 ? 4.847 7.351 -15.014 1.00 76.06 98 PHE A CA 1
ATOM 744 C C . PHE A 1 98 ? 3.485 7.478 -15.687 1.00 76.06 98 PHE A C 1
ATOM 746 O O . PHE A 1 98 ? 3.397 7.656 -16.919 1.00 76.06 98 PHE A O 1
#

Sequence (98 aa):
MALLYGKTYTKEELLERVGDISQIGGARQIKLSGGPYEGVEAVEFRTGTGFLFLAVPGRGLDVTIAEHNGRSLAWRSAAGEIAAPFYEEPGLGWLRTF